Protein AF-A0A191HSR2-F1 (afdb_monomer)

Solvent-accessible surface area (backbone atoms only — not comparable to full-atom values): 4428 Å² total; per-residue (Å²): 131,87,80,63,48,54,29,63,58,34,12,49,30,8,56,78,33,14,41,56,24,48,24,34,50,73,36,56,33,51,72,62,16,51,52,35,37,50,49,42,52,52,22,56,65,40,32,80,76,59,61,12,55,58,47,47,54,51,35,32,53,51,14,35,54,51,8,49,34,27,60,76,49,81,48,46,62,33,68,83,73,44,59,35,44,73,91,120

Secondary structure (DSSP, 8-state):
---PPBHHHHHHHHHHSTTTTHHHHHTT-HHHHHHHHHHHHHHHHHHTTTHHHHHHHHHHHHHHHHHHHHHHTS--B-TTSPBPB---

Foldseek 3Di:
DPDAAALLVLLVCLQPVQQQLVSLVSLVVVVVNVVSNVQLVVLVVCVVVVNSVVSSVVSNVRSNVVSVCSVVVVPQHGPVRGGHDDPD

Radius of gyration: 13.78 Å; Cα contacts (8 Å, |Δi|>4): 133; chains: 1; bounding box: 35×18×45 Å

Mean predicted aligned error: 7.03 Å

pLDDT: mean 78.22, std 7.02, range [46.59, 88.69]

Sequence (88 aa):
METQKSKIAAGLFGIFLGAFGVYNFYLGYTGKAAGQLSMTIVGLLTSCFGIGVLLIFAAEIWGLIKGILILTGSINTDARGINCKRLI

Structure (mmCIF, N/CA/C/O backbone):
data_AF-A0A191HSR2-F1
#
_entry.id   AF-A0A191HSR2-F1
#
loop_
_atom_site.group_PDB
_atom_site.id
_atom_site.type_symbol
_atom_site.label_atom_id
_atom_site.label_alt_id
_atom_site.label_comp_id
_atom_site.label_asym_id
_atom_site.label_entity_id
_atom_site.label_seq_id
_atom_site.pdbx_PDB_ins_code
_atom_site.Cartn_x
_atom_site.Cartn_y
_atom_site.Cartn_z
_atom_site.occupancy
_atom_site.B_iso_or_equiv
_atom_site.auth_seq_id
_atom_site.auth_comp_id
_atom_site.auth_asym_id
_atom_site.auth_atom_id
_atom_site.pdbx_PDB_model_num
ATOM 1 N N . MET A 1 1 ? -5.567 -1.950 26.013 1.00 46.59 1 MET A N 1
ATOM 2 C CA . MET A 1 1 ? -6.609 -1.592 25.028 1.00 46.59 1 MET A CA 1
ATOM 3 C C . MET A 1 1 ? -5.943 -1.566 23.662 1.00 46.59 1 MET A C 1
ATOM 5 O O . MET A 1 1 ? -5.107 -0.701 23.440 1.00 46.59 1 MET A O 1
ATOM 9 N N . GLU A 1 2 ? -6.213 -2.539 22.792 1.00 61.12 2 GLU A N 1
ATOM 10 C CA . GLU A 1 2 ? -5.672 -2.519 21.425 1.00 61.12 2 GLU A CA 1
ATOM 11 C C . GLU A 1 2 ? -6.279 -1.344 20.646 1.00 61.12 2 GLU A C 1
ATOM 13 O O . GLU A 1 2 ? -7.501 -1.231 20.507 1.00 61.12 2 GLU A O 1
ATOM 18 N N . THR A 1 3 ? -5.428 -0.432 20.178 1.00 68.81 3 THR A N 1
ATOM 19 C CA . THR A 1 3 ? -5.856 0.769 19.459 1.00 68.81 3 THR A CA 1
ATOM 20 C C . THR A 1 3 ? -6.289 0.386 18.046 1.00 68.81 3 THR A C 1
ATOM 22 O O . THR A 1 3 ? -5.474 -0.046 17.231 1.00 68.81 3 THR A O 1
ATOM 25 N N . GLN A 1 4 ? -7.579 0.552 17.749 1.00 74.25 4 GLN A N 1
ATOM 26 C CA . GLN A 1 4 ? -8.138 0.294 16.420 1.00 74.25 4 GLN A CA 1
ATOM 27 C C . GLN A 1 4 ? -7.456 1.201 15.381 1.00 74.25 4 GLN A C 1
ATOM 29 O O . GLN A 1 4 ? -7.383 2.420 15.565 1.00 74.25 4 GLN A O 1
ATOM 34 N N . LYS A 1 5 ? -6.973 0.630 14.274 1.00 77.56 5 LYS A N 1
ATOM 35 C CA . LYS A 1 5 ? -6.374 1.398 13.169 1.00 77.56 5 LYS A CA 1
ATOM 36 C C . LYS A 1 5 ? -7.452 2.115 12.351 1.00 77.56 5 LYS A C 1
ATOM 38 O O . LYS A 1 5 ? -8.571 1.621 12.232 1.00 77.56 5 LYS A O 1
ATOM 43 N N . SER A 1 6 ? -7.136 3.287 11.792 1.00 80.50 6 SER A N 1
ATOM 44 C CA . SER A 1 6 ? -8.105 4.065 11.009 1.00 80.50 6 SER A CA 1
ATOM 45 C C . SER A 1 6 ? -8.248 3.497 9.603 1.00 80.50 6 SER A C 1
ATOM 47 O O . SER A 1 6 ? -7.289 3.427 8.833 1.00 80.50 6 SER A O 1
ATOM 49 N N . LYS A 1 7 ? -9.477 3.129 9.250 1.00 80.75 7 LYS A N 1
ATOM 50 C CA . LYS A 1 7 ? -9.794 2.531 7.955 1.00 80.75 7 LYS A CA 1
ATOM 51 C C . LYS A 1 7 ? -9.606 3.504 6.792 1.00 80.75 7 LYS A C 1
ATOM 53 O O . LYS A 1 7 ? -9.101 3.131 5.739 1.00 80.75 7 LYS A O 1
ATOM 58 N N . ILE A 1 8 ? -9.966 4.768 7.017 1.00 82.19 8 ILE A N 1
ATOM 59 C CA . ILE A 1 8 ? -9.790 5.847 6.041 1.00 82.19 8 ILE A CA 1
ATOM 60 C C . ILE A 1 8 ? -8.302 6.068 5.781 1.00 82.19 8 ILE A C 1
ATOM 62 O O . ILE A 1 8 ? -7.908 6.141 4.626 1.00 82.19 8 ILE A O 1
ATOM 66 N N . ALA A 1 9 ? -7.466 6.091 6.826 1.00 84.06 9 ALA A N 1
ATOM 67 C CA . ALA A 1 9 ? -6.020 6.247 6.660 1.00 84.06 9 ALA A CA 1
ATOM 68 C C . ALA A 1 9 ? -5.415 5.094 5.842 1.00 84.06 9 ALA A C 1
ATOM 70 O O . ALA A 1 9 ? -4.666 5.339 4.903 1.00 84.06 9 ALA A O 1
ATOM 71 N N . ALA A 1 10 ? -5.798 3.848 6.140 1.00 84.62 10 ALA A N 1
ATOM 72 C CA . ALA A 1 10 ? -5.361 2.678 5.378 1.00 84.62 10 ALA A CA 1
ATOM 73 C C . ALA A 1 10 ? -5.786 2.746 3.897 1.00 84.62 10 ALA A C 1
ATOM 75 O O . ALA A 1 10 ? -4.982 2.464 3.011 1.00 84.62 10 ALA A O 1
ATOM 76 N N . GLY A 1 11 ? -7.027 3.157 3.623 1.00 85.06 11 GLY A N 1
ATOM 77 C CA . GLY A 1 11 ? -7.534 3.340 2.263 1.00 85.06 11 GLY A CA 1
ATOM 78 C C . GLY A 1 11 ? -6.836 4.472 1.506 1.00 85.06 11 GLY A C 1
ATOM 79 O O . GLY A 1 11 ? -6.444 4.293 0.356 1.00 85.06 11 GLY A O 1
ATOM 80 N N . LEU A 1 12 ? -6.606 5.606 2.173 1.00 85.81 12 LEU A N 1
ATOM 81 C CA . LEU A 1 12 ? -5.913 6.767 1.613 1.00 85.81 12 LEU A CA 1
ATOM 82 C C . LEU A 1 12 ? -4.450 6.432 1.289 1.00 85.81 12 LEU A C 1
ATOM 84 O O . LEU A 1 12 ? -3.974 6.753 0.206 1.00 85.81 12 LEU A O 1
ATOM 88 N N . PHE A 1 13 ? -3.760 5.693 2.163 1.00 85.62 13 PHE A N 1
ATOM 89 C CA . PHE A 1 13 ? -2.426 5.165 1.865 1.00 85.62 13 PHE A CA 1
ATOM 90 C C . PHE A 1 13 ? -2.424 4.166 0.706 1.00 85.62 13 PHE A C 1
ATOM 92 O O . PHE A 1 13 ? -1.431 4.083 -0.007 1.00 85.62 13 PHE A O 1
ATOM 99 N N . GLY A 1 14 ? -3.514 3.428 0.487 1.00 84.00 14 GLY A N 1
ATOM 100 C CA . GLY A 1 14 ? -3.664 2.569 -0.688 1.00 84.00 14 GLY A CA 1
ATOM 101 C C . GLY A 1 14 ? -3.804 3.359 -1.990 1.00 84.00 14 GLY A C 1
ATOM 102 O O . GLY A 1 14 ? -3.241 2.959 -2.998 1.00 84.00 14 GLY A O 1
ATOM 103 N N . ILE A 1 15 ? -4.505 4.495 -1.958 1.00 83.62 15 ILE A N 1
ATOM 104 C CA . ILE A 1 15 ? -4.724 5.348 -3.137 1.00 83.62 15 ILE A CA 1
ATOM 105 C C . ILE A 1 15 ? -3.484 6.184 -3.474 1.00 83.62 15 ILE A C 1
ATOM 107 O O . ILE A 1 15 ? -3.112 6.269 -4.636 1.00 83.62 15 ILE A O 1
ATOM 111 N N . PHE A 1 16 ? -2.849 6.807 -2.478 1.00 81.75 16 PHE A N 1
ATOM 112 C CA . PHE A 1 16 ? -1.720 7.721 -2.706 1.00 81.75 16 PHE A CA 1
ATOM 113 C C . PHE A 1 16 ? -0.354 7.031 -2.704 1.00 81.75 16 PHE A C 1
ATOM 115 O O . PHE A 1 16 ? 0.569 7.505 -3.355 1.00 81.75 16 PHE A O 1
ATOM 122 N N . LEU A 1 17 ? -0.199 5.947 -1.939 1.00 81.12 17 LEU A N 1
ATOM 123 C CA . LEU A 1 17 ? 1.060 5.203 -1.789 1.00 81.12 17 LEU A CA 1
ATOM 124 C C . LEU A 1 17 ? 0.859 3.719 -2.133 1.00 81.12 17 LEU A C 1
ATOM 126 O O . LEU A 1 17 ? 1.455 2.823 -1.519 1.00 81.12 17 LEU A O 1
ATOM 130 N N . GLY A 1 18 ? -0.013 3.471 -3.112 1.00 75.19 18 GLY A N 1
ATOM 131 C CA . GLY A 1 18 ? -0.420 2.152 -3.569 1.00 75.19 18 GLY A CA 1
ATOM 132 C C . GLY A 1 18 ? 0.744 1.322 -4.086 1.00 75.19 18 GLY A C 1
ATOM 133 O O . GLY A 1 18 ? 0.945 0.204 -3.596 1.00 75.19 18 GLY 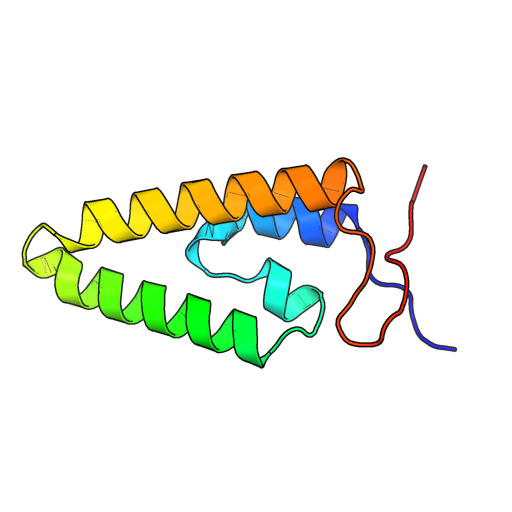A O 1
ATOM 134 N N . ALA A 1 19 ? 1.565 1.887 -4.980 1.00 71.06 19 ALA A N 1
ATOM 135 C CA . ALA A 1 19 ? 2.758 1.193 -5.467 1.00 71.06 19 ALA A CA 1
ATOM 136 C C . ALA A 1 19 ? 3.773 0.893 -4.365 1.00 71.06 19 ALA A C 1
ATOM 138 O O . ALA A 1 19 ? 4.450 -0.125 -4.429 1.00 71.06 19 ALA A O 1
ATOM 139 N N . PHE A 1 20 ? 3.869 1.716 -3.322 1.00 75.94 20 PHE A N 1
ATOM 140 C CA . PHE A 1 20 ? 4.810 1.479 -2.223 1.00 75.94 20 PHE A CA 1
ATOM 141 C C . PHE A 1 20 ? 4.308 0.443 -1.203 1.00 75.94 20 PHE A C 1
ATOM 143 O O . PHE A 1 20 ? 5.077 -0.014 -0.360 1.00 75.94 20 PHE A O 1
ATOM 150 N N . GLY A 1 21 ? 3.025 0.060 -1.246 1.00 76.75 21 GLY A N 1
ATOM 151 C CA . GLY A 1 21 ? 2.458 -0.927 -0.321 1.00 76.75 21 GLY A CA 1
ATOM 152 C C . GLY A 1 21 ? 2.330 -0.436 1.127 1.00 76.75 21 GLY A C 1
ATOM 153 O O . GLY A 1 21 ? 2.193 -1.249 2.044 1.00 76.75 21 GLY A O 1
ATOM 154 N N . VAL A 1 22 ? 2.338 0.884 1.354 1.00 79.75 22 VAL A N 1
ATOM 155 C CA . VAL A 1 22 ? 2.320 1.509 2.695 1.00 79.75 22 VAL A CA 1
ATOM 156 C C . VAL A 1 22 ? 1.061 1.148 3.487 1.00 79.75 22 VAL A C 1
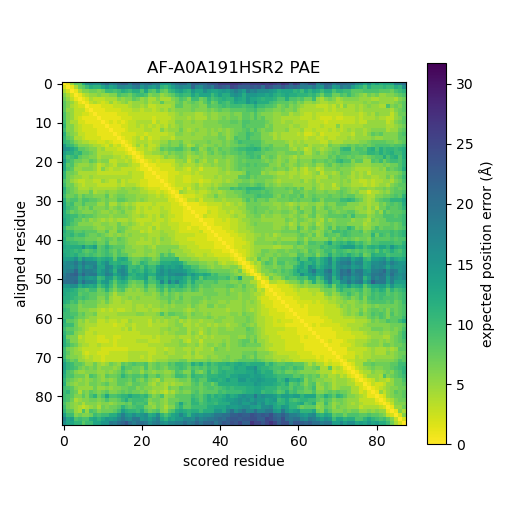ATOM 158 O O . VAL A 1 22 ? 1.108 0.981 4.706 1.00 79.75 22 VAL A O 1
ATOM 161 N N . TYR A 1 23 ? -0.062 0.928 2.804 1.00 82.06 23 TYR A N 1
ATOM 162 C CA . TYR A 1 23 ? -1.303 0.472 3.430 1.00 82.06 23 TYR A CA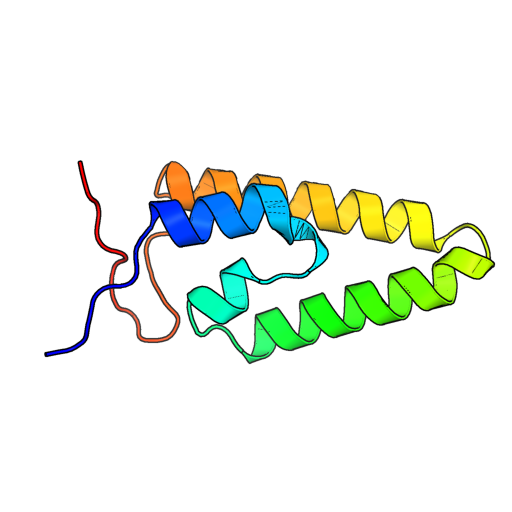 1
ATOM 163 C C . TYR A 1 23 ? -1.162 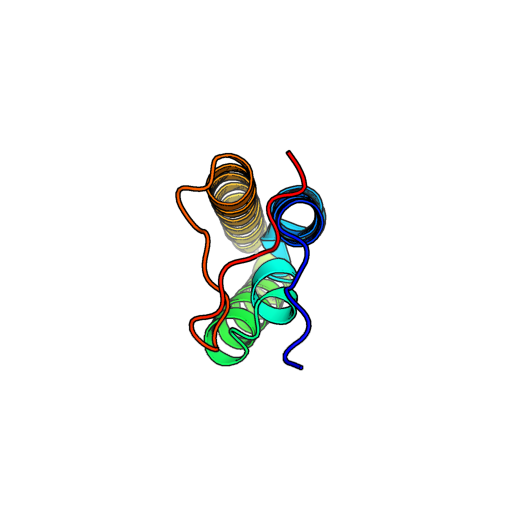-0.906 4.110 1.00 82.06 23 TYR A C 1
ATOM 165 O O . TYR A 1 23 ? -1.762 -1.132 5.160 1.00 82.06 23 TYR A O 1
ATOM 173 N N . ASN A 1 24 ? -0.331 -1.816 3.577 1.00 82.25 24 ASN A N 1
ATOM 174 C CA . ASN A 1 24 ? -0.058 -3.109 4.214 1.00 82.25 24 ASN A CA 1
ATOM 175 C C . ASN A 1 24 ? 0.818 -2.942 5.463 1.00 82.25 24 ASN A C 1
ATOM 177 O O . ASN A 1 24 ? 0.573 -3.628 6.453 1.00 82.25 24 ASN A O 1
ATOM 181 N N . PHE A 1 25 ? 1.783 -2.011 5.454 1.00 82.12 25 PHE A N 1
ATOM 182 C CA . PHE A 1 25 ? 2.551 -1.650 6.654 1.00 82.12 25 PHE A CA 1
ATOM 183 C C . PHE A 1 25 ? 1.639 -1.078 7.743 1.00 82.12 25 PHE A C 1
ATOM 185 O O . PHE A 1 25 ? 1.736 -1.473 8.903 1.00 82.12 25 PHE A O 1
ATOM 192 N N . TYR A 1 26 ? 0.705 -0.203 7.366 1.00 79.62 26 TYR A N 1
ATOM 193 C CA . TYR A 1 26 ? -0.238 0.407 8.302 1.00 79.62 26 TYR A CA 1
ATOM 194 C C . TYR A 1 26 ? -1.185 -0.616 8.948 1.00 79.62 26 TYR A C 1
ATOM 196 O O . TYR A 1 26 ? -1.485 -0.528 10.141 1.00 79.62 26 TYR A O 1
ATOM 204 N N . LEU A 1 27 ? -1.620 -1.611 8.172 1.00 80.75 27 LEU A N 1
ATOM 205 C CA . LEU A 1 27 ? -2.446 -2.726 8.638 1.00 80.75 27 LEU A CA 1
ATOM 206 C C . LEU A 1 27 ? -1.640 -3.828 9.354 1.00 80.75 27 LEU A C 1
ATOM 208 O O . LEU A 1 27 ? -2.229 -4.804 9.803 1.00 80.75 27 LEU A O 1
ATOM 212 N N . GLY A 1 28 ? -0.314 -3.701 9.474 1.00 81.06 28 GLY A N 1
ATOM 213 C CA . GLY A 1 28 ? 0.546 -4.679 10.152 1.00 81.06 28 GLY A CA 1
ATOM 214 C C . GLY A 1 28 ? 0.872 -5.934 9.333 1.00 81.06 28 GLY A C 1
ATOM 215 O O . GLY A 1 28 ? 1.453 -6.878 9.862 1.00 81.06 28 GLY A O 1
ATOM 216 N N . TYR A 1 29 ? 0.534 -5.970 8.041 1.00 82.38 29 TYR A N 1
ATOM 217 C CA . TYR A 1 29 ? 0.874 -7.072 7.137 1.00 82.38 29 TYR A CA 1
ATOM 218 C C . TYR A 1 29 ? 2.320 -6.948 6.632 1.00 82.38 29 TYR A C 1
ATOM 220 O O . TYR A 1 29 ? 2.551 -6.837 5.428 1.00 82.38 29 TYR A O 1
ATOM 228 N N . THR A 1 30 ? 3.303 -6.993 7.535 1.00 79.56 30 THR A N 1
ATOM 229 C CA . THR A 1 30 ? 4.725 -6.750 7.225 1.00 79.56 30 THR A CA 1
ATOM 230 C C . THR A 1 30 ? 5.265 -7.663 6.123 1.00 79.56 30 THR A C 1
ATOM 232 O O . THR A 1 30 ? 5.984 -7.191 5.253 1.00 79.56 30 THR A O 1
ATOM 235 N N . GLY A 1 31 ? 4.869 -8.941 6.084 1.00 79.50 31 GLY A N 1
ATOM 236 C CA . GLY A 1 31 ? 5.294 -9.864 5.021 1.00 79.50 31 GLY A CA 1
ATOM 237 C C . GLY A 1 31 ? 4.773 -9.472 3.631 1.00 79.50 31 GLY A C 1
ATOM 238 O O . GLY A 1 31 ? 5.530 -9.460 2.663 1.00 79.50 31 GLY A O 1
ATOM 239 N N . LYS A 1 32 ? 3.496 -9.074 3.530 1.00 81.88 32 LYS A N 1
ATOM 240 C CA . LYS A 1 32 ? 2.917 -8.587 2.264 1.00 81.88 32 LYS A CA 1
ATOM 241 C C . LYS A 1 32 ? 3.487 -7.225 1.884 1.00 81.88 32 LYS A C 1
ATOM 243 O O . LYS A 1 32 ? 3.747 -6.982 0.713 1.00 81.88 32 LYS A O 1
ATOM 248 N N . ALA A 1 33 ? 3.697 -6.357 2.869 1.00 82.75 33 ALA A N 1
ATOM 249 C CA . ALA A 1 33 ? 4.244 -5.026 2.665 1.00 82.75 33 ALA A CA 1
ATOM 250 C C . ALA A 1 33 ? 5.700 -5.077 2.178 1.00 82.75 33 ALA A C 1
ATOM 252 O O . ALA A 1 33 ? 6.040 -4.402 1.214 1.00 82.75 33 ALA A O 1
ATOM 253 N N . ALA A 1 34 ? 6.527 -5.941 2.775 1.00 84.38 34 ALA A N 1
ATOM 254 C CA . ALA A 1 34 ? 7.901 -6.176 2.346 1.00 84.38 34 ALA A CA 1
ATOM 255 C C . ALA A 1 34 ? 7.969 -6.781 0.937 1.00 84.38 34 ALA A C 1
ATOM 257 O O . ALA A 1 34 ? 8.798 -6.352 0.143 1.00 84.38 34 ALA A O 1
ATOM 258 N N . GLY A 1 35 ? 7.074 -7.722 0.607 1.00 84.00 35 GLY A N 1
ATOM 259 C CA . GLY A 1 35 ? 6.977 -8.285 -0.742 1.00 84.00 35 GLY A CA 1
ATOM 260 C C . GLY A 1 35 ? 6.575 -7.252 -1.797 1.00 84.00 35 GLY A C 1
ATOM 261 O O . GLY A 1 35 ? 7.124 -7.241 -2.893 1.00 84.00 35 GLY A O 1
ATOM 262 N N . GLN A 1 36 ? 5.649 -6.349 -1.465 1.00 78.88 36 GLN A N 1
ATOM 263 C CA . GLN A 1 36 ? 5.258 -5.272 -2.373 1.00 78.88 36 GLN A CA 1
ATOM 264 C C . GLN A 1 36 ? 6.380 -4.238 -2.526 1.00 78.88 36 GLN A C 1
ATOM 266 O O . GLN A 1 36 ? 6.678 -3.832 -3.640 1.00 78.88 36 GLN A O 1
ATOM 271 N N . LEU A 1 37 ? 7.058 -3.878 -1.433 1.00 84.69 37 LEU A N 1
ATOM 272 C CA . LEU A 1 37 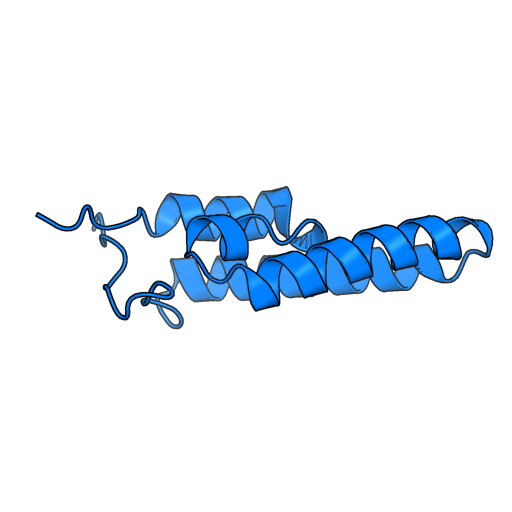? 8.193 -2.958 -1.453 1.00 84.69 37 LEU A CA 1
ATOM 273 C C . LEU A 1 37 ? 9.361 -3.509 -2.283 1.00 84.69 37 LEU A C 1
ATOM 275 O O . LEU A 1 37 ? 9.931 -2.783 -3.094 1.00 84.69 37 LEU A O 1
ATOM 279 N N . SER A 1 38 ? 9.702 -4.790 -2.119 1.00 83.31 38 SER A N 1
ATOM 280 C CA . SER A 1 38 ? 10.746 -5.430 -2.922 1.00 83.31 38 SER A CA 1
ATOM 281 C C . SER A 1 38 ? 10.345 -5.528 -4.393 1.00 83.31 38 SER A C 1
ATOM 283 O O . SER A 1 38 ? 11.178 -5.248 -5.251 1.00 83.31 38 SER A O 1
ATOM 285 N N . MET A 1 39 ? 9.073 -5.818 -4.700 1.00 77.12 39 MET A N 1
ATOM 286 C CA . MET A 1 39 ? 8.551 -5.747 -6.071 1.00 77.12 39 MET A CA 1
ATOM 287 C C . MET A 1 39 ? 8.717 -4.355 -6.677 1.00 77.12 39 MET A C 1
ATOM 289 O O . MET A 1 39 ? 9.148 -4.248 -7.819 1.00 77.12 39 MET A O 1
ATOM 293 N N . THR A 1 40 ? 8.420 -3.294 -5.930 1.00 78.50 40 THR A N 1
ATOM 294 C CA . THR A 1 40 ? 8.536 -1.914 -6.420 1.00 78.50 40 THR A CA 1
ATOM 295 C C . THR A 1 40 ? 9.995 -1.509 -6.613 1.00 78.50 40 THR A C 1
ATOM 297 O O . THR A 1 40 ? 10.315 -0.869 -7.609 1.00 78.50 40 THR A O 1
ATOM 300 N N . ILE A 1 41 ? 10.906 -1.947 -5.736 1.00 82.38 41 ILE A N 1
ATOM 301 C CA . ILE A 1 41 ? 12.356 -1.738 -5.894 1.00 82.38 41 ILE A CA 1
ATOM 302 C C . ILE A 1 41 ? 12.891 -2.485 -7.124 1.00 82.38 41 ILE A C 1
ATOM 304 O O . ILE A 1 41 ? 13.616 -1.908 -7.932 1.00 82.38 41 ILE A O 1
ATOM 308 N N . VAL A 1 42 ? 12.515 -3.754 -7.308 1.00 81.62 42 VAL A N 1
ATOM 309 C CA . VAL A 1 42 ? 12.908 -4.551 -8.482 1.00 81.62 42 VAL A CA 1
ATOM 310 C C . VAL A 1 42 ? 12.289 -3.979 -9.758 1.00 81.62 42 VAL A C 1
ATOM 312 O O . VAL A 1 42 ? 12.969 -3.874 -10.776 1.00 81.62 42 VAL A O 1
ATOM 315 N N . GLY A 1 43 ? 11.029 -3.550 -9.706 1.00 77.56 43 GLY A N 1
ATOM 316 C CA . GLY A 1 43 ? 10.342 -2.855 -10.791 1.00 77.56 43 GLY A CA 1
ATOM 317 C C . GLY A 1 43 ? 11.052 -1.559 -11.169 1.00 77.56 43 GLY A C 1
ATOM 318 O O . GLY A 1 43 ? 11.270 -1.315 -12.349 1.00 77.56 43 GLY A O 1
ATOM 319 N N . LEU A 1 44 ? 11.512 -0.780 -10.188 1.00 76.94 44 LEU A N 1
ATOM 320 C CA . LEU A 1 44 ? 12.291 0.437 -10.416 1.00 76.94 44 LEU A CA 1
ATOM 321 C C . LEU A 1 44 ? 13.663 0.137 -11.039 1.00 76.94 44 LEU A C 1
ATOM 323 O O . LEU A 1 44 ? 14.044 0.786 -12.008 1.00 76.94 44 LEU A O 1
ATOM 327 N N . LEU A 1 45 ? 14.377 -0.886 -10.559 1.00 80.00 45 LEU A N 1
ATOM 328 C CA . LEU A 1 45 ? 15.652 -1.323 -11.150 1.00 80.00 45 LEU A CA 1
ATOM 329 C C . LEU A 1 45 ? 15.475 -1.800 -12.599 1.00 80.00 45 LEU A C 1
ATOM 331 O O . LEU A 1 45 ? 16.262 -1.459 -13.480 1.00 80.00 45 LEU A O 1
ATOM 335 N N . THR A 1 46 ? 14.395 -2.534 -12.863 1.00 73.56 46 THR A N 1
ATOM 336 C CA . THR A 1 46 ? 14.051 -3.046 -14.199 1.00 73.56 46 THR A CA 1
ATOM 337 C C . THR A 1 46 ? 13.415 -1.960 -15.082 1.00 73.56 46 THR A C 1
ATOM 339 O O . THR A 1 46 ? 13.318 -2.113 -16.300 1.00 73.56 46 THR A O 1
ATOM 342 N N . SER A 1 47 ? 13.027 -0.813 -14.509 1.00 72.44 47 SER A N 1
ATOM 343 C CA . SER A 1 47 ? 12.514 0.348 -15.250 1.00 72.44 47 SER A CA 1
ATOM 344 C C . SER A 1 47 ? 13.573 0.961 -16.154 1.00 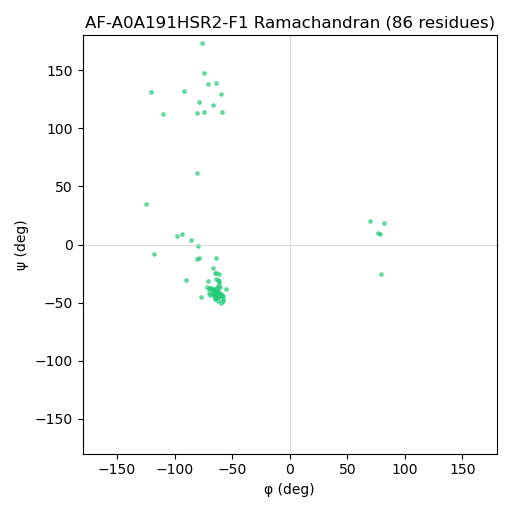72.44 47 SER A C 1
ATOM 346 O O . SER A 1 47 ? 13.219 1.556 -17.168 1.00 72.44 47 SER A O 1
ATOM 348 N N . CYS A 1 48 ? 14.856 0.766 -15.842 1.00 70.00 48 CYS A N 1
ATOM 349 C CA . CYS A 1 48 ? 15.963 1.190 -16.698 1.00 70.00 48 CYS A CA 1
ATOM 350 C C . CYS A 1 48 ? 15.931 0.497 -18.080 1.00 70.00 48 CYS A C 1
ATOM 352 O O . CYS A 1 48 ? 16.374 1.064 -19.072 1.00 70.00 48 CYS A O 1
ATOM 354 N N . PHE A 1 49 ? 15.325 -0.694 -18.166 1.00 71.50 49 PHE A N 1
ATOM 355 C CA . PHE A 1 49 ? 15.097 -1.441 -19.410 1.00 71.50 49 PHE A CA 1
ATOM 356 C C . PHE A 1 49 ? 13.711 -1.175 -20.040 1.00 71.50 49 PHE A C 1
ATOM 358 O O . PHE A 1 49 ? 13.297 -1.888 -20.951 1.00 71.50 49 PHE A O 1
ATOM 365 N N . GLY A 1 50 ? 12.947 -0.191 -19.546 1.00 66.75 50 GLY A N 1
ATOM 366 C CA . GLY A 1 50 ? 11.607 0.172 -20.040 1.00 66.75 50 GLY A CA 1
ATOM 367 C C . GLY A 1 50 ? 10.463 -0.735 -19.559 1.00 66.75 50 GLY A C 1
ATOM 368 O O . GLY A 1 50 ? 9.330 -0.281 -19.425 1.00 66.75 50 GLY A O 1
ATOM 369 N N . ILE A 1 51 ? 10.751 -1.990 -19.203 1.00 70.38 51 ILE A N 1
ATOM 370 C CA . ILE A 1 51 ? 9.755 -2.977 -18.739 1.00 70.38 51 ILE A CA 1
ATOM 371 C C . ILE A 1 51 ? 9.220 -2.637 -17.336 1.00 70.38 51 ILE A C 1
ATOM 373 O O . ILE A 1 51 ? 8.053 -2.883 -17.026 1.00 70.38 51 ILE A O 1
ATOM 377 N N . GLY A 1 52 ? 10.046 -2.025 -16.484 1.00 70.38 52 GLY A N 1
ATOM 378 C CA . GLY A 1 52 ? 9.651 -1.677 -15.117 1.00 70.38 52 GLY A CA 1
ATOM 379 C C . GLY A 1 52 ? 8.523 -0.648 -15.008 1.00 70.38 52 GLY A C 1
ATOM 380 O O . GLY A 1 52 ? 7.771 -0.690 -14.038 1.00 70.38 52 GLY A O 1
ATOM 381 N N . VAL A 1 53 ? 8.324 0.210 -16.016 1.00 71.56 53 VAL A N 1
ATOM 382 C CA . VAL A 1 53 ? 7.222 1.1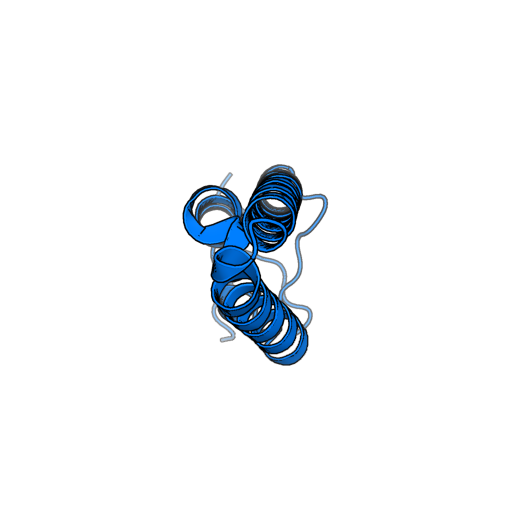92 -16.026 1.00 71.56 53 VAL A CA 1
ATOM 383 C C . VAL A 1 53 ? 5.858 0.494 -16.012 1.00 71.56 53 VAL A C 1
ATOM 385 O O . VAL A 1 53 ? 4.960 0.905 -15.279 1.00 71.56 53 VAL A O 1
ATOM 388 N N . LEU A 1 54 ? 5.717 -0.606 -16.759 1.00 77.44 54 LEU A N 1
ATOM 389 C CA . LEU A 1 54 ? 4.497 -1.420 -16.797 1.00 77.44 54 LEU A CA 1
ATOM 390 C C . LEU A 1 54 ? 4.219 -2.094 -15.445 1.00 77.44 54 LEU A C 1
ATOM 392 O O . LEU A 1 54 ? 3.072 -2.143 -15.002 1.00 77.44 54 LEU A O 1
ATOM 396 N N . LEU A 1 55 ? 5.269 -2.562 -14.764 1.00 76.69 55 LEU A N 1
ATOM 397 C CA . LEU A 1 55 ? 5.164 -3.160 -13.430 1.00 76.69 55 LEU A CA 1
ATOM 398 C C . LEU A 1 55 ? 4.751 -2.135 -12.368 1.00 76.69 55 LEU A C 1
ATOM 400 O O . LEU A 1 55 ? 3.901 -2.438 -11.534 1.00 76.69 55 LEU A O 1
ATOM 404 N N . ILE A 1 56 ? 5.307 -0.921 -12.414 1.00 75.56 56 ILE A N 1
ATOM 405 C CA . ILE A 1 56 ? 4.952 0.160 -11.482 1.00 75.56 56 ILE A CA 1
ATOM 406 C C . ILE A 1 56 ? 3.497 0.594 -11.699 1.00 75.56 56 ILE A C 1
ATOM 408 O O . ILE A 1 56 ? 2.750 0.706 -10.731 1.00 75.56 56 ILE A O 1
ATOM 412 N N . PHE A 1 57 ? 3.054 0.746 -12.953 1.00 80.69 57 PHE A N 1
ATOM 413 C CA . PHE A 1 57 ? 1.650 1.041 -13.263 1.00 80.69 57 PHE A CA 1
ATOM 414 C C . PHE A 1 57 ? 0.697 -0.052 -12.760 1.00 80.69 57 PHE A C 1
ATOM 416 O O . PHE A 1 57 ? -0.338 0.253 -12.167 1.00 80.69 57 PHE A O 1
ATOM 423 N N . ALA A 1 58 ? 1.050 -1.327 -12.948 1.00 82.56 58 ALA A N 1
ATOM 424 C CA . ALA A 1 58 ? 0.264 -2.440 -12.420 1.00 82.56 58 ALA A CA 1
ATOM 425 C C . ALA A 1 58 ? 0.216 -2.432 -10.880 1.00 82.56 58 ALA A C 1
ATOM 427 O O . ALA A 1 58 ? -0.840 -2.683 -10.295 1.00 82.56 58 ALA A O 1
ATOM 428 N N . ALA A 1 59 ? 1.330 -2.103 -10.218 1.00 80.31 59 ALA A N 1
ATOM 429 C CA . ALA A 1 59 ? 1.409 -1.986 -8.764 1.00 80.31 59 ALA A CA 1
ATOM 430 C C . ALA A 1 59 ? 0.570 -0.815 -8.217 1.00 80.31 59 ALA A C 1
ATOM 432 O O . ALA A 1 59 ? -0.098 -0.981 -7.194 1.00 80.31 59 ALA A O 1
ATOM 433 N N . GLU A 1 60 ? 0.549 0.331 -8.906 1.00 81.56 60 GLU A N 1
ATOM 434 C CA . GLU A 1 60 ? -0.326 1.465 -8.573 1.00 81.56 60 GLU A CA 1
ATOM 435 C C . GLU A 1 60 ? -1.806 1.086 -8.692 1.00 81.56 60 GLU A C 1
ATOM 437 O O . GLU A 1 60 ? -2.576 1.279 -7.752 1.00 81.56 60 GLU A O 1
ATOM 442 N N . ILE A 1 61 ? -2.206 0.467 -9.809 1.00 86.81 61 ILE A N 1
ATOM 443 C CA . ILE A 1 61 ? -3.591 0.014 -10.021 1.00 86.81 61 ILE A CA 1
ATOM 444 C C . ILE A 1 61 ? -4.003 -0.976 -8.927 1.00 86.81 61 ILE A C 1
ATOM 446 O O . ILE A 1 61 ? -5.092 -0.872 -8.359 1.00 86.81 61 ILE A O 1
ATOM 450 N N . TRP A 1 62 ? -3.123 -1.917 -8.587 1.00 85.19 62 TRP A N 1
ATOM 451 C CA . TRP A 1 62 ? -3.369 -2.870 -7.511 1.00 85.19 62 TRP A CA 1
ATOM 452 C C . TRP A 1 62 ? -3.546 -2.182 -6.150 1.00 85.19 62 TRP A C 1
ATOM 454 O O . TRP A 1 62 ? -4.468 -2.513 -5.398 1.00 85.19 62 TRP A O 1
ATOM 464 N N . GLY A 1 63 ? -2.692 -1.203 -5.843 1.00 83.00 63 GLY A N 1
ATOM 465 C CA . GLY A 1 63 ? -2.794 -0.374 -4.646 1.00 83.00 63 GLY A CA 1
ATOM 466 C C . GLY A 1 63 ? -4.104 0.412 -4.579 1.00 83.00 63 GLY A C 1
ATOM 467 O O . GLY A 1 63 ? -4.766 0.399 -3.541 1.00 83.00 63 GLY A O 1
ATOM 468 N N . LEU A 1 64 ? -4.540 0.989 -5.699 1.00 86.06 64 LEU A N 1
ATOM 469 C CA . LEU A 1 64 ? -5.797 1.725 -5.815 1.00 86.06 64 LEU A CA 1
ATOM 470 C C . LEU A 1 64 ? -7.015 0.820 -5.578 1.00 86.06 64 LEU A C 1
ATOM 472 O O . LEU A 1 64 ? -7.887 1.161 -4.775 1.00 86.06 64 LEU A O 1
ATOM 476 N N . ILE A 1 65 ? -7.045 -0.372 -6.191 1.00 88.69 65 ILE A N 1
ATOM 477 C CA . ILE A 1 65 ? -8.101 -1.377 -5.966 1.00 88.69 65 ILE A CA 1
ATOM 478 C C . ILE A 1 65 ? -8.165 -1.752 -4.480 1.00 88.69 65 ILE A C 1
ATOM 480 O O . ILE A 1 65 ? -9.243 -1.754 -3.884 1.00 88.69 65 ILE A O 1
ATOM 484 N N . LYS A 1 66 ? -7.014 -2.028 -3.853 1.00 85.50 66 LYS A N 1
ATOM 485 C CA . LYS A 1 66 ? -6.921 -2.344 -2.418 1.00 85.50 66 LYS A CA 1
ATOM 486 C C . LYS A 1 66 ? -7.383 -1.183 -1.542 1.00 85.50 66 LYS A C 1
ATOM 488 O O . LYS A 1 66 ? -8.131 -1.412 -0.593 1.00 85.50 66 LYS A O 1
ATOM 493 N N . GLY A 1 67 ? -6.973 0.042 -1.866 1.00 84.06 67 GLY A N 1
ATOM 494 C CA . GLY A 1 67 ? -7.381 1.259 -1.170 1.00 84.06 67 GLY A CA 1
ATOM 495 C C . GLY A 1 67 ? -8.898 1.428 -1.180 1.00 84.0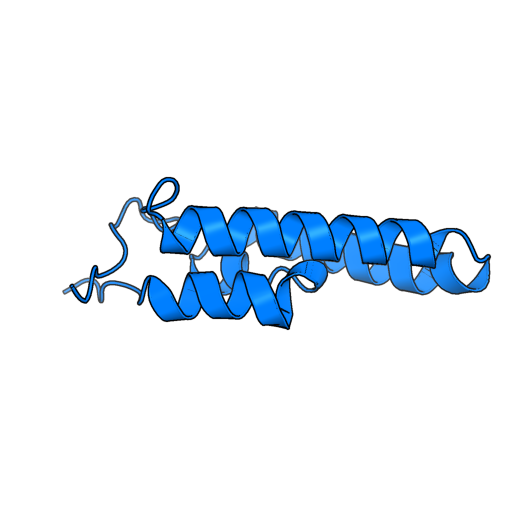6 67 GLY A C 1
ATOM 496 O O . GLY A 1 67 ? -9.508 1.584 -0.122 1.00 84.06 67 GLY A O 1
ATOM 497 N N . ILE A 1 68 ? -9.530 1.277 -2.347 1.00 85.88 68 ILE A N 1
ATOM 498 C CA . ILE A 1 68 ? -10.991 1.333 -2.494 1.00 85.88 68 ILE A CA 1
ATOM 499 C C . ILE A 1 68 ? -11.671 0.171 -1.754 1.00 85.88 68 ILE A C 1
ATOM 501 O O . ILE A 1 68 ? -12.673 0.391 -1.073 1.00 85.88 68 ILE A O 1
ATOM 505 N N . LEU A 1 69 ? -11.135 -1.054 -1.807 1.00 85.75 69 LEU A N 1
ATOM 506 C CA . LEU A 1 69 ? -11.673 -2.200 -1.055 1.00 85.75 69 LEU A CA 1
ATOM 507 C C . LEU A 1 69 ? -11.644 -1.977 0.465 1.00 85.75 69 LEU A C 1
ATOM 509 O O . LEU A 1 69 ? -12.556 -2.404 1.179 1.00 85.75 69 LEU A O 1
ATOM 513 N N . ILE A 1 70 ? -10.607 -1.307 0.969 1.00 84.25 70 ILE A N 1
ATOM 514 C CA . ILE A 1 70 ? -10.500 -0.930 2.381 1.00 84.25 70 ILE A CA 1
ATOM 515 C C . ILE A 1 70 ? -11.533 0.156 2.718 1.00 84.25 70 ILE A C 1
ATOM 517 O O . ILE A 1 70 ? -12.230 0.043 3.726 1.00 84.25 70 ILE A O 1
ATOM 521 N N . LEU A 1 71 ? -11.705 1.171 1.862 1.00 82.62 71 LEU A N 1
ATOM 522 C CA . LEU A 1 71 ? -12.687 2.246 2.077 1.00 82.62 71 LEU A CA 1
ATOM 523 C C . LEU A 1 71 ? -14.135 1.740 2.038 1.00 82.62 71 LEU A C 1
ATOM 525 O O . LEU A 1 71 ? -14.918 2.025 2.944 1.00 82.62 71 LEU A O 1
ATOM 529 N N . THR A 1 72 ? -14.474 0.928 1.037 1.00 83.00 72 THR A N 1
ATOM 530 C CA . THR A 1 72 ? -15.793 0.280 0.897 1.00 83.00 72 THR A CA 1
ATOM 531 C C . THR A 1 72 ? -16.057 -0.742 2.003 1.00 83.00 72 THR A C 1
ATOM 533 O O . THR A 1 72 ? -17.201 -1.057 2.321 1.00 83.00 72 THR A O 1
ATOM 536 N N . GLY A 1 73 ? -15.002 -1.220 2.665 1.00 72.88 73 GLY A N 1
ATOM 537 C CA . GLY A 1 73 ? -15.096 -2.162 3.766 1.00 72.88 73 GLY A CA 1
ATOM 538 C C . GLY A 1 73 ? -15.244 -3.614 3.363 1.00 72.88 73 GLY A C 1
ATOM 539 O O . GLY A 1 73 ? -15.595 -4.435 4.205 1.00 72.88 73 GLY A O 1
ATOM 540 N N . SER A 1 74 ? -14.897 -3.940 2.125 1.00 78.06 74 SER A N 1
ATOM 541 C CA . SER A 1 74 ? -14.626 -5.324 1.752 1.00 78.06 74 SER A CA 1
ATOM 542 C C . SER A 1 74 ? -13.420 -5.871 2.534 1.00 78.06 74 SER A C 1
ATOM 544 O O . SER A 1 74 ? -13.422 -7.015 2.972 1.00 78.06 74 SER A O 1
ATOM 546 N N . ILE A 1 75 ? -12.419 -5.018 2.802 1.00 76.31 75 ILE A N 1
ATOM 547 C CA . ILE A 1 75 ? -11.284 -5.323 3.683 1.00 76.31 75 ILE A CA 1
ATOM 548 C C . ILE A 1 75 ? -11.422 -4.485 4.955 1.00 76.31 75 ILE A C 1
ATOM 550 O O . ILE A 1 75 ? -11.340 -3.257 4.926 1.00 76.31 75 ILE A O 1
ATOM 554 N N . ASN A 1 76 ? -11.673 -5.151 6.080 1.00 73.88 76 ASN A N 1
ATOM 555 C CA . ASN A 1 76 ? -11.957 -4.500 7.360 1.00 73.88 76 ASN A CA 1
ATOM 556 C C . ASN A 1 76 ? -10.943 -4.814 8.456 1.00 73.88 76 ASN A C 1
ATOM 558 O O . ASN A 1 76 ? -11.013 -4.203 9.514 1.00 73.88 76 ASN A O 1
ATOM 562 N N . THR A 1 77 ? -10.020 -5.740 8.223 1.00 77.00 77 THR A N 1
ATOM 563 C CA . THR A 1 77 ? -9.277 -6.391 9.302 1.00 77.00 77 THR A CA 1
ATOM 564 C C . THR A 1 77 ? -7.780 -6.148 9.162 1.00 77.00 77 THR A C 1
ATOM 566 O O . THR A 1 77 ? -7.206 -6.329 8.082 1.00 77.00 77 THR A O 1
ATOM 569 N N . ASP A 1 78 ? -7.146 -5.738 10.258 1.00 80.38 78 ASP A N 1
ATOM 570 C CA . ASP A 1 78 ? -5.692 -5.638 10.356 1.00 80.38 78 ASP A CA 1
ATOM 571 C C . ASP A 1 78 ? -5.043 -7.030 10.528 1.00 80.38 78 ASP A C 1
ATOM 573 O O . 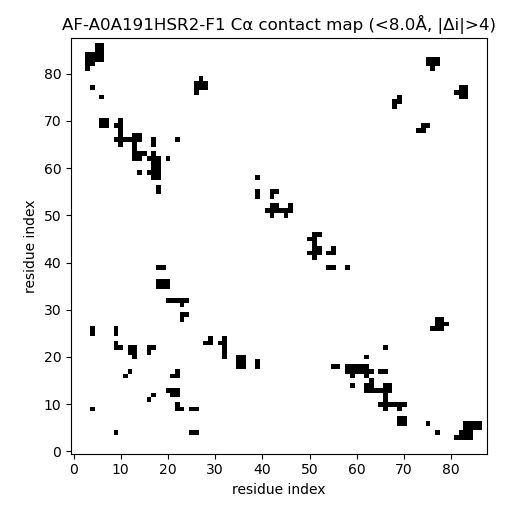ASP A 1 78 ? -5.725 -8.049 10.669 1.00 80.38 78 ASP A O 1
ATOM 577 N N . ALA A 1 79 ? -3.711 -7.095 10.502 1.00 78.69 79 ALA A N 1
ATOM 578 C CA . ALA A 1 79 ? -2.952 -8.339 10.644 1.00 78.69 79 ALA A CA 1
ATOM 579 C C . ALA A 1 79 ? -3.119 -9.026 12.011 1.00 78.69 79 ALA A C 1
ATOM 581 O O . ALA A 1 79 ? -2.707 -10.172 12.171 1.00 78.69 79 ALA A O 1
ATOM 582 N N . ARG A 1 80 ? -3.722 -8.346 12.992 1.00 73.56 80 ARG A N 1
ATOM 583 C CA . ARG A 1 80 ? -4.017 -8.875 14.328 1.00 73.56 80 ARG A CA 1
ATOM 584 C C . ARG A 1 80 ? -5.462 -9.356 14.453 1.00 73.56 80 ARG A C 1
ATOM 586 O O . ARG A 1 80 ? -5.891 -9.700 15.549 1.00 73.56 80 ARG A O 1
ATOM 593 N N . GLY A 1 81 ? -6.215 -9.389 13.353 1.00 73.81 81 GLY A N 1
ATOM 594 C CA . GLY A 1 81 ? -7.621 -9.789 13.369 1.00 73.81 81 GLY A CA 1
ATOM 595 C C . GLY A 1 81 ? -8.550 -8.700 13.909 1.00 73.81 81 GLY A C 1
ATOM 596 O O . GLY A 1 81 ? -9.730 -8.956 14.138 1.00 73.81 81 GLY A O 1
ATOM 597 N N . ILE A 1 82 ? -8.042 -7.483 14.113 1.00 78.75 82 ILE A N 1
ATOM 598 C CA . ILE A 1 82 ? -8.790 -6.381 14.699 1.00 78.75 82 ILE A CA 1
ATOM 599 C C . ILE A 1 82 ? -9.450 -5.580 13.580 1.00 78.75 82 ILE A C 1
ATOM 601 O O . ILE A 1 82 ? -8.820 -5.219 12.582 1.00 78.75 82 ILE A O 1
ATOM 605 N N . ASN A 1 83 ? -10.741 -5.294 13.742 1.00 78.19 83 ASN A N 1
ATOM 606 C CA . ASN A 1 83 ? -11.454 -4.460 12.787 1.00 78.19 83 ASN A CA 1
ATOM 607 C C . ASN A 1 83 ? -10.877 -3.037 12.785 1.00 78.19 83 ASN A C 1
ATOM 609 O O . ASN A 1 83 ? -10.543 -2.458 13.811 1.00 78.19 83 ASN A O 1
ATOM 613 N N . CYS A 1 84 ? -10.734 -2.446 11.610 1.00 73.44 84 CYS A N 1
ATOM 614 C CA . CYS A 1 84 ? -10.347 -1.052 11.499 1.00 73.44 84 CYS A CA 1
ATOM 615 C C . CYS A 1 84 ? -11.514 -0.180 11.965 1.00 73.44 84 CYS A C 1
ATOM 617 O O . CYS A 1 84 ? -12.669 -0.434 11.615 1.00 73.44 84 CYS A O 1
ATOM 619 N N . LYS A 1 85 ? -11.216 0.879 12.725 1.00 74.75 85 LYS A N 1
ATOM 620 C CA . LYS A 1 85 ? -12.232 1.794 13.241 1.00 74.75 85 LYS A CA 1
ATOM 621 C C . LYS A 1 85 ? -12.994 2.402 12.067 1.00 74.75 85 LYS A C 1
ATOM 623 O O . LYS A 1 85 ? -12.434 3.158 11.266 1.00 74.75 85 LYS A O 1
ATOM 628 N N . ARG A 1 86 ? -14.276 2.064 11.981 1.00 65.69 86 ARG A N 1
ATOM 629 C CA . ARG A 1 86 ? -15.242 2.702 11.096 1.00 65.69 86 ARG A CA 1
ATOM 630 C C . ARG A 1 86 ? -15.674 4.004 11.786 1.00 65.69 86 ARG A C 1
ATOM 632 O O . ARG A 1 86 ? -16.189 3.976 12.896 1.00 65.69 86 ARG A O 1
ATOM 639 N N . LEU A 1 87 ? -15.317 5.141 11.186 1.00 61.78 87 LEU A N 1
ATOM 640 C CA . LEU A 1 87 ? -15.601 6.488 11.712 1.00 61.78 87 LEU A CA 1
ATOM 641 C C . LEU A 1 87 ? -16.996 7.010 11.310 1.00 61.78 87 LEU A C 1
ATOM 643 O O . LEU A 1 87 ? -17.312 8.148 11.639 1.00 61.78 87 LEU A O 1
ATOM 647 N N . ILE A 1 88 ? -17.798 6.189 10.622 1.00 54.72 88 ILE A N 1
ATOM 648 C CA . ILE A 1 88 ? -19.157 6.488 10.145 1.00 54.72 88 ILE A CA 1
ATOM 649 C C . ILE A 1 88 ? -20.127 5.369 10.502 1.00 54.72 88 ILE A C 1
ATOM 651 O O . ILE A 1 88 ? -19.765 4.195 10.259 1.00 54.72 88 ILE A O 1
#